Protein AF-A0A7J2VVJ2-F1 (afdb_monomer_lite)

Structure (mmCIF, N/CA/C/O backbone):
data_AF-A0A7J2VVJ2-F1
#
_entry.id   AF-A0A7J2VVJ2-F1
#
loop_
_atom_site.group_PDB
_atom_site.id
_atom_site.type_symbol
_atom_site.label_atom_id
_atom_site.label_alt_id
_atom_site.label_comp_id
_atom_site.label_asym_id
_atom_site.label_entity_id
_atom_site.label_seq_id
_atom_site.pdbx_PDB_ins_code
_atom_site.Cartn_x
_atom_site.Cartn_y
_atom_site.Cartn_z
_atom_site.occupancy
_atom_site.B_iso_or_equiv
_atom_site.auth_seq_id
_atom_site.auth_comp_id
_atom_site.auth_asym_id
_atom_site.auth_atom_id
_atom_site.pdbx_PDB_model_num
ATOM 1 N N . MET A 1 1 ? 26.920 -4.345 -41.552 1.00 51.09 1 MET A N 1
ATOM 2 C CA . MET A 1 1 ? 26.019 -5.487 -41.802 1.00 51.09 1 MET A CA 1
ATOM 3 C C . MET A 1 1 ? 24.651 -4.882 -42.045 1.00 51.09 1 MET A C 1
ATOM 5 O O . MET A 1 1 ? 24.194 -4.128 -41.198 1.00 51.09 1 MET A O 1
ATOM 9 N N . GLU A 1 2 ? 24.088 -5.064 -43.229 1.00 43.31 2 GLU A N 1
ATOM 10 C CA . GLU A 1 2 ? 22.780 -4.510 -43.594 1.00 43.31 2 GLU A CA 1
ATOM 11 C C . GLU A 1 2 ? 21.719 -5.583 -43.369 1.00 43.31 2 GLU A C 1
ATOM 13 O O . GLU A 1 2 ? 21.957 -6.761 -43.641 1.00 43.31 2 GLU A O 1
ATOM 18 N N . VAL A 1 3 ? 20.570 -5.191 -42.829 1.00 52.59 3 VAL A N 1
ATOM 19 C CA . VAL A 1 3 ? 19.430 -6.083 -42.600 1.00 52.59 3 VAL A CA 1
ATOM 20 C C . VAL A 1 3 ? 18.232 -5.402 -43.252 1.00 52.59 3 VAL A C 1
ATOM 22 O O . VAL A 1 3 ? 17.889 -4.284 -42.887 1.00 52.59 3 VAL A O 1
ATOM 25 N N . PHE A 1 4 ? 17.647 -6.041 -44.270 1.00 60.97 4 PHE A N 1
ATOM 26 C CA . PHE A 1 4 ? 16.586 -5.472 -45.123 1.00 60.97 4 PHE A CA 1
ATOM 27 C C . PHE A 1 4 ? 16.954 -4.162 -45.851 1.00 60.97 4 PHE A C 1
ATOM 29 O O . PHE A 1 4 ? 16.119 -3.275 -45.987 1.00 60.97 4 PHE A O 1
ATOM 36 N N . GLY A 1 5 ? 18.198 -4.019 -46.324 1.00 62.59 5 GLY A N 1
ATOM 37 C CA . GLY A 1 5 ? 18.631 -2.836 -47.090 1.00 62.59 5 GLY A CA 1
ATOM 38 C C . GLY A 1 5 ? 18.750 -1.549 -46.267 1.00 62.59 5 GLY A C 1
ATOM 39 O O . GLY A 1 5 ? 19.059 -0.498 -46.817 1.00 62.59 5 GLY A O 1
ATOM 40 N N . LEU A 1 6 ? 18.535 -1.640 -44.953 1.00 58.16 6 LEU A N 1
ATOM 41 C CA . LEU A 1 6 ? 18.828 -0.589 -43.994 1.00 58.16 6 LEU A CA 1
ATOM 42 C C . LEU A 1 6 ? 20.084 -0.974 -43.208 1.00 58.16 6 LEU A C 1
ATOM 44 O O . LEU A 1 6 ? 20.279 -2.150 -42.854 1.00 58.16 6 LEU A O 1
ATOM 48 N N . PRO A 1 7 ? 20.957 -0.007 -42.911 1.00 70.75 7 PRO A N 1
ATOM 49 C CA . PRO A 1 7 ? 22.105 -0.275 -42.075 1.00 70.75 7 PRO A CA 1
ATOM 50 C C . PRO A 1 7 ? 21.605 -0.592 -40.647 1.00 70.75 7 PRO A C 1
ATOM 52 O O . PRO A 1 7 ? 20.676 0.025 -40.122 1.00 70.75 7 PRO A O 1
ATOM 55 N N . LEU A 1 8 ? 22.171 -1.638 -40.025 1.00 61.34 8 LEU A N 1
ATOM 56 C CA . LEU A 1 8 ? 21.696 -2.212 -38.746 1.00 61.34 8 LEU A CA 1
ATOM 57 C C . LEU A 1 8 ? 21.555 -1.168 -37.627 1.00 61.34 8 LEU A C 1
ATOM 59 O O . LEU A 1 8 ? 20.720 -1.301 -36.737 1.00 61.34 8 LEU A O 1
ATOM 63 N N . ASN A 1 9 ? 22.379 -0.124 -37.687 1.00 60.31 9 ASN A N 1
ATOM 64 C CA . ASN A 1 9 ? 22.337 1.021 -36.793 1.00 60.31 9 ASN A CA 1
ATOM 65 C C . ASN A 1 9 ? 21.005 1.781 -36.859 1.00 60.31 9 ASN A C 1
ATOM 67 O O . ASN A 1 9 ? 20.463 2.088 -35.802 1.00 60.31 9 ASN A O 1
ATOM 71 N N . GLU A 1 10 ? 20.470 2.042 -38.052 1.00 62.38 10 GLU A N 1
ATOM 72 C CA . GLU A 1 10 ? 19.195 2.743 -38.263 1.00 62.38 10 GLU A CA 1
ATOM 73 C C . GLU A 1 10 ? 17.998 1.895 -37.824 1.00 62.38 10 GLU A C 1
ATOM 75 O O . GLU A 1 10 ? 17.060 2.393 -37.194 1.00 62.38 10 GLU A O 1
ATOM 80 N N . LEU A 1 11 ? 18.049 0.588 -38.081 1.00 64.69 11 LEU A N 1
ATOM 81 C CA . LEU A 1 11 ? 16.995 -0.348 -37.685 1.00 64.69 11 LEU A CA 1
ATOM 82 C C . LEU A 1 11 ? 16.921 -0.479 -36.152 1.00 64.69 11 LEU A C 1
ATOM 84 O O . LEU A 1 11 ? 15.847 -0.423 -35.557 1.00 64.69 11 LEU A O 1
ATOM 88 N N . VAL A 1 12 ? 18.072 -0.543 -35.479 1.00 63.25 12 VAL A N 1
ATOM 89 C CA . VAL A 1 12 ? 18.116 -0.523 -34.011 1.00 63.25 12 VAL A CA 1
ATOM 90 C C . VAL A 1 12 ? 17.644 0.825 -33.465 1.00 63.25 12 VAL A C 1
ATOM 92 O O . VAL A 1 12 ? 16.875 0.843 -32.508 1.00 63.25 12 VAL A O 1
ATOM 95 N N . PHE A 1 13 ? 18.041 1.949 -34.067 1.00 63.69 13 PHE A N 1
ATOM 96 C CA . PHE A 1 13 ? 17.639 3.281 -33.598 1.00 63.69 13 PHE A CA 1
ATOM 97 C C . PHE A 1 13 ? 16.128 3.515 -33.725 1.00 63.69 13 PHE A C 1
ATOM 99 O O . PHE A 1 13 ? 15.500 4.029 -32.799 1.00 63.69 13 PHE A O 1
ATOM 106 N N . SER A 1 14 ? 15.538 3.090 -34.846 1.00 64.06 14 SER A N 1
ATOM 107 C CA . SER A 1 14 ? 14.103 3.228 -35.125 1.00 64.06 14 SER A CA 1
ATOM 108 C C . SER A 1 14 ? 13.221 2.401 -34.191 1.00 64.06 14 SER A C 1
ATOM 110 O O . SER A 1 14 ? 12.110 2.825 -33.893 1.00 64.06 14 SER A O 1
ATOM 112 N N . ILE A 1 15 ? 13.713 1.274 -33.669 1.00 66.31 15 ILE A N 1
ATOM 113 C CA . ILE A 1 15 ? 13.012 0.471 -32.653 1.00 66.31 15 ILE A CA 1
ATOM 114 C C . ILE A 1 15 ? 13.304 0.992 -31.238 1.00 66.31 15 ILE A C 1
ATOM 116 O O . ILE A 1 15 ? 12.415 1.030 -30.386 1.00 66.31 15 ILE A O 1
ATOM 120 N N . PHE A 1 16 ? 14.540 1.423 -30.978 1.00 65.75 16 PHE A N 1
ATOM 121 C CA . PHE A 1 16 ? 14.990 1.845 -29.655 1.00 65.75 16 PHE A CA 1
ATOM 122 C C . PHE A 1 16 ? 14.349 3.159 -29.197 1.00 65.75 16 PHE A C 1
ATOM 124 O O . PHE A 1 16 ? 13.918 3.250 -28.048 1.00 65.75 16 PHE A O 1
ATOM 131 N N . LEU A 1 17 ? 14.244 4.165 -30.074 1.00 66.31 17 LEU A N 1
ATOM 132 C CA . LEU A 1 17 ? 13.678 5.470 -29.706 1.00 66.31 17 LEU A CA 1
ATOM 133 C C . LEU A 1 17 ? 12.216 5.371 -29.227 1.00 66.31 17 LEU A C 1
ATOM 135 O O . LEU A 1 17 ? 11.910 5.903 -28.157 1.00 66.31 17 LEU A O 1
ATOM 139 N N . PRO A 1 18 ? 11.313 4.682 -29.957 1.00 69.81 18 PRO A N 1
ATOM 140 C CA . PRO A 1 18 ? 9.933 4.490 -29.519 1.00 69.81 18 PRO A CA 1
ATOM 141 C C . PRO A 1 18 ? 9.829 3.699 -28.216 1.00 69.81 18 PRO A C 1
ATOM 143 O O . PRO A 1 18 ? 9.039 4.061 -27.348 1.00 69.81 18 PRO A O 1
ATOM 146 N N . LEU A 1 19 ? 10.649 2.655 -28.043 1.00 66.00 19 LEU A N 1
ATOM 147 C CA . LEU A 1 19 ? 10.705 1.877 -26.801 1.00 66.00 19 LEU A CA 1
ATOM 148 C C . LEU A 1 19 ? 11.140 2.739 -25.616 1.00 66.00 19 LEU A C 1
ATOM 150 O O . LEU A 1 19 ? 10.545 2.668 -24.544 1.00 66.00 19 LEU A O 1
ATOM 154 N N . LEU A 1 20 ? 12.142 3.593 -25.806 1.00 67.12 20 LEU A N 1
ATOM 155 C CA . LEU A 1 20 ? 12.622 4.471 -24.749 1.00 67.12 20 LEU A CA 1
ATOM 156 C C . LEU A 1 20 ? 11.596 5.555 -24.392 1.00 67.12 20 LEU A C 1
ATOM 158 O O . LEU A 1 20 ? 11.378 5.819 -23.210 1.00 67.12 20 LEU A O 1
ATOM 162 N N . LEU A 1 21 ? 10.907 6.122 -25.387 1.00 67.31 21 LEU A N 1
ATOM 163 C CA . LEU A 1 21 ? 9.759 7.008 -25.165 1.00 67.31 21 LEU A CA 1
ATOM 164 C C . LEU A 1 21 ? 8.638 6.298 -24.400 1.00 67.31 21 LEU A C 1
ATOM 166 O O . LEU A 1 21 ? 8.110 6.850 -23.438 1.00 67.31 21 LEU A O 1
ATOM 170 N N . PHE A 1 22 ? 8.309 5.062 -24.775 1.00 71.19 22 PHE A N 1
ATOM 171 C CA . PHE A 1 22 ? 7.321 4.246 -24.075 1.00 71.19 22 PHE A CA 1
ATOM 172 C C . PHE A 1 22 ? 7.710 4.006 -22.608 1.00 71.19 22 PHE A C 1
ATOM 174 O O . PHE A 1 22 ? 6.883 4.190 -21.713 1.00 71.19 22 PHE A O 1
ATOM 181 N N . TYR A 1 23 ? 8.977 3.686 -22.332 1.00 66.44 23 TYR A N 1
ATOM 182 C CA . TYR A 1 23 ? 9.474 3.529 -20.964 1.00 66.44 23 TYR A CA 1
ATOM 183 C C . TYR A 1 23 ? 9.457 4.837 -20.166 1.00 66.44 23 TYR A C 1
ATOM 185 O O . TYR A 1 23 ? 9.091 4.821 -18.991 1.00 66.44 23 TYR A O 1
ATOM 193 N N . LEU A 1 24 ? 9.776 5.976 -20.789 1.00 69.12 24 LEU A N 1
ATOM 194 C CA . LEU A 1 24 ? 9.632 7.301 -20.176 1.00 69.12 24 LEU A CA 1
ATOM 195 C C . LEU A 1 24 ? 8.175 7.599 -19.810 1.00 69.12 24 LEU A C 1
ATOM 197 O O . LEU A 1 24 ? 7.901 8.074 -18.708 1.00 69.12 24 LEU A O 1
ATOM 201 N N . ILE A 1 25 ? 7.236 7.288 -20.706 1.00 69.62 25 ILE A N 1
ATOM 202 C CA . ILE A 1 25 ? 5.802 7.460 -20.465 1.00 69.62 25 ILE A CA 1
ATOM 203 C C . ILE A 1 25 ? 5.358 6.582 -19.291 1.00 69.62 25 ILE A C 1
ATOM 205 O O . ILE A 1 25 ? 4.784 7.102 -18.333 1.00 69.62 25 ILE A O 1
ATOM 209 N N . LEU A 1 26 ? 5.681 5.282 -19.310 1.00 65.75 26 LEU A N 1
ATOM 210 C CA . LEU A 1 26 ? 5.408 4.375 -18.191 1.00 65.75 26 LEU A CA 1
ATOM 211 C C . LEU A 1 26 ? 5.984 4.921 -16.883 1.00 65.75 26 LEU A C 1
ATOM 213 O O . LEU A 1 26 ? 5.288 4.964 -15.871 1.00 65.75 26 LEU A O 1
ATOM 217 N N . PHE A 1 27 ? 7.220 5.414 -16.904 1.00 65.94 27 PHE A N 1
ATOM 218 C CA . PHE A 1 27 ? 7.856 5.992 -15.727 1.00 65.94 27 PHE A CA 1
ATOM 219 C C . PHE A 1 27 ? 7.094 7.198 -15.168 1.00 65.94 27 PHE A C 1
ATOM 221 O O . PHE A 1 27 ? 6.874 7.284 -13.958 1.00 65.94 27 PHE A O 1
ATOM 228 N N . ILE A 1 28 ? 6.659 8.117 -16.035 1.00 66.25 28 ILE A N 1
ATOM 229 C CA . ILE A 1 28 ? 5.864 9.287 -15.643 1.00 66.25 28 ILE A CA 1
ATOM 230 C C . ILE A 1 28 ? 4.544 8.843 -15.003 1.00 66.25 28 ILE A C 1
ATOM 232 O O . ILE A 1 28 ? 4.172 9.365 -13.949 1.00 66.25 28 ILE A O 1
ATOM 236 N N . PHE A 1 29 ? 3.862 7.853 -15.587 1.00 62.19 29 PHE A N 1
ATOM 237 C CA . PHE A 1 29 ? 2.619 7.312 -15.034 1.00 62.19 29 PHE A CA 1
ATOM 238 C C . PHE A 1 29 ? 2.818 6.680 -13.656 1.00 62.19 29 PHE A C 1
ATOM 240 O O . PHE A 1 29 ? 2.031 6.935 -12.744 1.00 62.19 29 PHE A O 1
ATOM 247 N N . LEU A 1 30 ? 3.887 5.914 -13.456 1.00 63.28 30 LEU A N 1
ATOM 248 C CA . LEU A 1 30 ? 4.177 5.285 -12.164 1.00 63.28 30 LEU A CA 1
ATOM 249 C C . LEU A 1 30 ? 4.584 6.304 -11.098 1.00 63.28 30 LEU A C 1
ATOM 251 O O . LEU A 1 30 ? 4.175 6.179 -9.943 1.00 63.28 30 LEU A O 1
ATOM 255 N N . LYS A 1 31 ? 5.358 7.330 -11.482 1.00 62.56 31 LYS A N 1
ATOM 256 C CA . LYS A 1 31 ? 5.709 8.454 -10.604 1.00 62.56 31 LYS A CA 1
ATOM 257 C C . LYS A 1 31 ? 4.448 9.192 -10.163 1.00 62.56 31 LYS A C 1
ATOM 259 O O . LYS A 1 31 ? 4.278 9.451 -8.976 1.00 62.56 31 LYS A O 1
ATOM 264 N N . LYS A 1 32 ? 3.540 9.483 -11.101 1.00 60.03 32 LYS A N 1
ATOM 265 C CA . LYS A 1 32 ? 2.249 10.122 -10.807 1.00 60.03 32 LYS A CA 1
ATOM 266 C C . LYS A 1 32 ? 1.355 9.238 -9.931 1.00 60.03 32 LYS A C 1
ATOM 268 O O . LYS A 1 32 ? 0.650 9.757 -9.076 1.00 60.03 32 LYS A O 1
ATOM 273 N N . SER A 1 33 ? 1.433 7.919 -10.100 1.00 55.22 33 SER A N 1
ATOM 274 C CA . SER A 1 33 ? 0.689 6.935 -9.302 1.00 55.22 33 SER A CA 1
ATOM 275 C C . SER A 1 33 ? 1.304 6.681 -7.916 1.00 55.22 33 SER A C 1
ATOM 277 O O . SER A 1 33 ? 0.799 5.851 -7.169 1.00 55.22 33 SER A O 1
ATOM 279 N N . ASN A 1 34 ? 2.393 7.379 -7.560 1.00 59.94 34 ASN A N 1
ATOM 280 C CA . ASN A 1 34 ? 3.102 7.275 -6.279 1.00 59.94 34 ASN A CA 1
ATOM 281 C C . ASN A 1 34 ? 3.559 5.842 -5.911 1.00 59.94 34 ASN A C 1
ATOM 283 O O . ASN A 1 34 ? 3.858 5.559 -4.752 1.00 59.94 34 ASN A O 1
ATOM 287 N N . ILE A 1 35 ? 3.653 4.947 -6.903 1.00 56.09 35 ILE A N 1
ATOM 288 C CA . ILE A 1 35 ? 4.006 3.526 -6.729 1.00 56.09 35 ILE A CA 1
ATOM 289 C C . ILE A 1 35 ? 5.428 3.385 -6.173 1.00 56.09 35 ILE A C 1
ATOM 291 O O . ILE A 1 35 ? 5.704 2.535 -5.335 1.00 56.09 35 ILE A O 1
ATOM 295 N N . PHE A 1 36 ? 6.337 4.274 -6.569 1.00 52.34 36 PHE A N 1
ATOM 296 C CA . PHE A 1 36 ? 7.706 4.266 -6.061 1.00 52.34 36 PHE A CA 1
ATOM 297 C C . PHE A 1 36 ? 7.915 5.096 -4.781 1.00 52.34 36 PHE A C 1
ATOM 299 O O . PHE A 1 36 ? 9.018 5.089 -4.240 1.00 52.34 36 PHE A O 1
ATOM 306 N N . GLY A 1 37 ? 6.899 5.805 -4.277 1.00 56.09 37 GLY A N 1
ATOM 307 C CA . GLY A 1 37 ? 7.041 6.740 -3.155 1.00 56.09 37 GLY A CA 1
ATOM 308 C C . GLY A 1 37 ? 8.034 7.888 -3.414 1.00 56.09 37 GLY A C 1
ATOM 309 O O . GLY A 1 37 ? 8.420 8.170 -4.549 1.00 56.09 37 GLY A O 1
ATOM 310 N N . ASN A 1 38 ? 8.484 8.552 -2.341 1.00 54.72 38 ASN A N 1
ATOM 311 C CA . ASN A 1 38 ? 9.424 9.683 -2.392 1.00 54.72 38 ASN A CA 1
ATOM 312 C C . ASN A 1 38 ? 10.893 9.215 -2.459 1.00 54.72 38 ASN A C 1
ATOM 314 O O . ASN A 1 38 ? 11.734 9.596 -1.646 1.00 54.72 38 ASN A O 1
ATOM 318 N N . VAL A 1 39 ? 11.198 8.289 -3.369 1.00 53.16 39 VAL A N 1
ATOM 319 C CA . VAL A 1 39 ? 12.528 7.678 -3.454 1.00 53.16 39 VAL A CA 1
ATOM 320 C C . VAL A 1 39 ? 13.423 8.547 -4.337 1.00 53.16 39 VAL A C 1
ATOM 322 O O . VAL A 1 39 ? 13.293 8.554 -5.559 1.00 53.16 39 VAL A O 1
ATOM 325 N N . GLY A 1 40 ? 14.369 9.263 -3.717 1.00 48.84 40 GLY A N 1
ATOM 326 C CA . GLY A 1 40 ? 15.355 10.117 -4.400 1.00 48.84 40 GLY A CA 1
ATOM 327 C C . GLY A 1 40 ? 16.162 9.412 -5.503 1.00 48.84 40 GLY A C 1
ATOM 328 O O . GLY A 1 40 ? 16.599 10.065 -6.448 1.00 48.84 40 GLY A O 1
ATOM 329 N N . ASN A 1 41 ? 16.265 8.077 -5.466 1.00 52.72 41 ASN A N 1
ATOM 330 C CA . ASN A 1 41 ? 16.882 7.280 -6.534 1.00 52.72 41 ASN A CA 1
ATOM 331 C C . ASN A 1 41 ? 16.133 7.337 -7.878 1.00 52.72 41 ASN A C 1
ATOM 333 O O . ASN A 1 41 ? 16.760 7.098 -8.904 1.00 52.72 41 ASN A O 1
ATOM 337 N N . LEU A 1 42 ? 14.847 7.719 -7.917 1.00 53.97 42 LEU A N 1
ATOM 338 C CA . LEU A 1 42 ? 14.115 7.874 -9.183 1.00 53.97 42 LEU A CA 1
ATOM 339 C C . LEU A 1 42 ? 14.615 9.045 -10.024 1.00 53.97 42 LEU A C 1
ATOM 341 O O . LEU A 1 42 ? 14.609 8.948 -11.249 1.00 53.97 42 LEU A O 1
ATOM 345 N N . TYR A 1 43 ? 15.037 10.141 -9.387 1.00 53.66 43 TYR A N 1
ATOM 346 C CA . TYR A 1 43 ? 15.641 11.252 -10.117 1.00 53.66 43 TYR A CA 1
ATOM 347 C C . TYR A 1 43 ? 16.944 10.791 -10.757 1.00 53.66 43 TYR A C 1
ATOM 349 O O . TYR A 1 43 ? 17.090 10.959 -11.955 1.00 53.66 43 TYR A O 1
ATOM 357 N N . TYR A 1 44 ? 17.812 10.089 -10.024 1.00 53.72 44 TYR A N 1
ATOM 358 C CA . TYR A 1 44 ? 19.045 9.528 -10.583 1.00 53.72 44 TYR A CA 1
ATOM 359 C C . TYR A 1 44 ? 18.798 8.538 -11.731 1.00 53.72 44 TYR A C 1
ATOM 361 O O . TYR A 1 44 ? 19.517 8.589 -12.726 1.00 53.72 44 TYR A O 1
ATOM 369 N N . SER A 1 45 ? 17.763 7.692 -11.656 1.00 56.84 45 SER A N 1
ATOM 370 C CA . SER A 1 45 ? 17.385 6.804 -12.767 1.00 56.84 45 SER A CA 1
ATOM 371 C C . SER A 1 45 ? 16.884 7.573 -13.993 1.00 56.84 45 SER A C 1
ATOM 373 O O . SER A 1 45 ? 17.252 7.229 -15.114 1.00 56.84 45 SER A O 1
ATOM 375 N N . LEU A 1 46 ? 16.090 8.632 -13.797 1.00 60.97 46 LEU A N 1
ATOM 376 C CA . LEU A 1 46 ? 15.612 9.487 -14.886 1.00 60.97 46 LEU A CA 1
ATOM 377 C C . LEU A 1 46 ? 16.765 10.279 -15.521 1.00 60.97 46 LEU A C 1
ATOM 379 O O . LEU A 1 46 ? 16.841 10.368 -16.745 1.00 60.97 46 LEU A O 1
ATOM 383 N N . THR A 1 47 ? 17.685 10.801 -14.704 1.00 57.34 47 THR A N 1
ATOM 384 C CA . THR A 1 47 ? 18.891 11.510 -15.152 1.00 57.34 47 THR A CA 1
ATOM 385 C C . THR A 1 47 ? 19.837 10.570 -15.897 1.00 57.34 47 THR A C 1
ATOM 387 O O . THR A 1 47 ? 20.389 10.951 -16.921 1.00 57.34 47 THR A O 1
ATOM 390 N N . ALA A 1 48 ? 19.986 9.318 -15.452 1.00 58.69 48 ALA A N 1
ATOM 391 C CA . ALA A 1 48 ? 20.770 8.303 -16.160 1.00 58.69 48 ALA A CA 1
ATOM 392 C C . ALA A 1 48 ? 20.138 7.923 -17.513 1.00 58.69 48 ALA A C 1
ATOM 394 O O . ALA A 1 48 ? 20.842 7.775 -18.513 1.00 58.69 48 ALA A O 1
ATOM 395 N N . LEU A 1 49 ? 18.807 7.832 -17.578 1.00 63.34 49 LEU A N 1
ATOM 396 C CA . LEU A 1 49 ? 18.066 7.616 -18.826 1.00 63.34 49 LEU A CA 1
ATOM 397 C C . LEU A 1 49 ? 18.198 8.788 -19.804 1.00 63.34 49 LEU A C 1
ATOM 399 O O . LEU A 1 49 ? 18.358 8.579 -20.999 1.00 63.34 49 LEU A O 1
ATOM 403 N N . THR A 1 50 ? 18.167 10.026 -19.313 1.00 62.84 50 THR A N 1
ATOM 404 C CA . THR 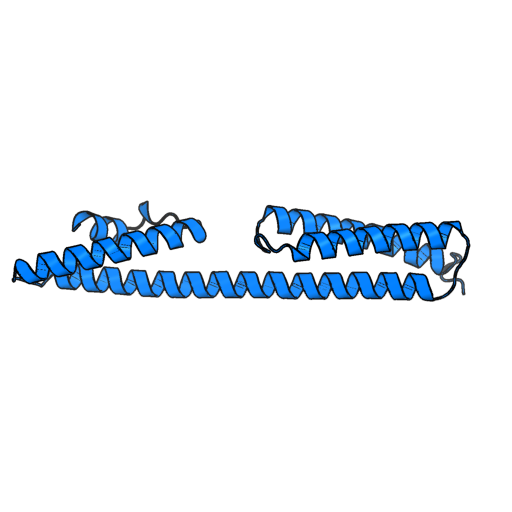A 1 50 ? 18.352 11.211 -20.168 1.00 62.84 50 THR A CA 1
ATOM 405 C C . THR A 1 50 ? 19.804 11.381 -20.602 1.00 62.84 50 THR A C 1
ATOM 407 O O . THR A 1 50 ? 20.047 11.651 -21.774 1.00 62.84 50 THR A O 1
ATOM 410 N N . LEU A 1 51 ? 20.774 11.156 -19.711 1.00 59.31 51 LEU A N 1
ATOM 411 C CA . LEU A 1 51 ? 22.200 11.172 -20.053 1.00 59.31 51 LEU A CA 1
ATOM 412 C C . LEU A 1 51 ? 22.543 10.101 -21.089 1.00 59.31 51 LEU A C 1
ATOM 414 O O . LEU A 1 51 ? 23.192 10.418 -22.079 1.00 59.31 51 LEU A O 1
ATOM 418 N N . SER A 1 52 ? 22.065 8.866 -20.917 1.00 57.09 52 SER A N 1
ATOM 419 C CA . SER A 1 52 ? 22.268 7.801 -21.909 1.00 57.09 52 SER A CA 1
ATOM 420 C C . SER A 1 52 ? 21.633 8.144 -23.257 1.00 57.09 52 SER A C 1
ATOM 422 O O . SER A 1 52 ? 22.270 7.932 -24.286 1.00 57.09 52 SER A O 1
ATOM 424 N N . LEU A 1 53 ? 20.442 8.754 -23.276 1.00 62.28 53 LEU A N 1
ATOM 425 C CA . LEU A 1 53 ? 19.805 9.212 -24.512 1.00 62.28 53 LEU A CA 1
ATOM 426 C C . LEU A 1 53 ? 20.632 10.289 -25.227 1.00 62.28 53 LEU A C 1
ATOM 428 O O . LEU A 1 53 ? 20.851 10.203 -26.434 1.00 62.28 53 LEU A O 1
ATOM 432 N N . ILE A 1 54 ? 21.124 11.280 -24.476 1.00 62.66 54 ILE A N 1
ATOM 433 C CA . ILE A 1 54 ? 21.969 12.366 -24.993 1.00 62.66 54 ILE A CA 1
ATOM 434 C C . ILE A 1 54 ? 23.299 11.807 -25.511 1.00 62.66 54 ILE A C 1
ATOM 436 O O . ILE A 1 54 ? 23.745 12.184 -26.594 1.00 62.66 54 ILE A O 1
ATOM 440 N N . SER A 1 55 ? 23.921 10.879 -24.780 1.00 56.97 55 SER A N 1
ATOM 441 C CA . SER A 1 55 ? 25.156 10.218 -25.207 1.00 56.97 55 SER A CA 1
ATOM 442 C C . SER A 1 55 ? 24.954 9.400 -26.481 1.00 56.97 55 SER A C 1
ATOM 444 O O . SER A 1 55 ? 25.782 9.481 -27.381 1.00 56.97 55 SER A O 1
ATOM 446 N N . VAL A 1 56 ? 23.848 8.660 -26.600 1.00 59.03 56 VAL A N 1
ATOM 447 C CA . VAL A 1 56 ? 23.519 7.868 -27.796 1.00 59.03 56 VAL A CA 1
ATOM 448 C C . VAL A 1 56 ? 23.254 8.767 -29.010 1.00 59.03 56 VAL A C 1
ATOM 450 O O . VAL A 1 56 ? 23.776 8.487 -30.088 1.00 59.03 56 VAL A O 1
ATOM 453 N N . LEU A 1 57 ? 22.525 9.876 -28.841 1.00 59.38 57 LEU A N 1
ATOM 454 C CA . LEU A 1 57 ? 22.283 10.860 -29.907 1.00 59.38 57 LEU A CA 1
ATOM 455 C C . LEU A 1 57 ? 23.574 11.568 -30.353 1.00 59.38 57 LEU A C 1
ATOM 457 O O . LEU A 1 57 ? 23.792 11.754 -31.549 1.00 59.38 57 LEU A O 1
ATOM 461 N N . SER A 1 58 ? 24.450 11.915 -29.407 1.00 55.41 58 SER A N 1
ATOM 462 C CA . SER A 1 58 ? 25.754 12.540 -29.678 1.00 55.41 58 SER A CA 1
ATOM 463 C C . SER A 1 58 ? 26.729 11.583 -30.381 1.00 55.41 58 SER A C 1
ATOM 465 O O . SER A 1 58 ? 27.410 11.954 -31.333 1.00 55.41 58 SER A O 1
ATOM 467 N N . LEU A 1 59 ? 26.762 10.310 -29.977 1.00 55.91 59 LEU A N 1
ATOM 468 C CA . LEU A 1 59 ? 27.604 9.287 -30.612 1.00 55.91 59 LEU A CA 1
ATOM 469 C C . LEU A 1 59 ? 27.118 8.929 -32.027 1.00 55.91 59 LEU A C 1
ATOM 471 O O . LEU A 1 59 ? 27.942 8.615 -32.888 1.00 55.91 59 LEU A O 1
ATOM 475 N N . TYR A 1 60 ? 25.806 9.024 -32.279 1.00 55.38 60 TYR A N 1
ATOM 476 C CA . TYR A 1 60 ? 25.216 8.864 -33.609 1.00 55.38 60 TYR A CA 1
ATOM 477 C C . TYR A 1 60 ? 25.568 10.034 -34.542 1.00 55.38 60 TYR A C 1
ATOM 479 O O . TYR A 1 60 ? 25.977 9.800 -35.677 1.00 55.38 60 TYR A O 1
ATOM 487 N N . SER A 1 61 ? 25.493 11.287 -34.065 1.00 54.22 61 SER A N 1
ATOM 488 C CA . SER A 1 61 ? 25.833 12.468 -34.880 1.00 54.22 61 SER A CA 1
ATOM 489 C C . SER A 1 61 ? 27.326 12.571 -35.220 1.00 54.22 61 SER A C 1
ATOM 491 O O . SER A 1 61 ? 27.681 13.158 -36.240 1.00 54.22 61 SER A O 1
ATOM 493 N N . LEU A 1 62 ? 28.197 11.959 -34.410 1.00 57.19 62 LEU A N 1
ATOM 494 C CA . LEU A 1 62 ? 29.647 11.903 -34.631 1.00 57.19 62 LEU A CA 1
ATOM 495 C C . LEU A 1 62 ? 30.105 10.728 -35.520 1.00 57.19 62 LEU A C 1
ATOM 497 O O . LEU A 1 62 ? 31.307 10.533 -35.693 1.00 57.19 62 LEU A O 1
ATOM 501 N N . GLY A 1 63 ? 29.186 9.919 -36.069 1.00 54.56 63 GLY A N 1
ATOM 502 C CA . GLY A 1 63 ? 29.522 8.808 -36.976 1.00 54.56 63 GLY A CA 1
ATOM 503 C C . GLY A 1 63 ? 30.304 7.657 -36.323 1.00 54.56 63 GLY A C 1
ATOM 504 O O . GLY A 1 63 ? 30.827 6.780 -37.009 1.00 54.56 63 GLY A O 1
ATOM 505 N N . LEU A 1 64 ? 30.390 7.630 -34.990 1.00 50.81 64 LEU A N 1
ATOM 506 C CA . LEU A 1 64 ? 31.102 6.613 -34.216 1.00 50.81 64 LEU A CA 1
ATOM 507 C C . LEU A 1 64 ? 30.202 5.387 -33.998 1.00 50.81 64 LEU A C 1
ATOM 509 O O . LEU A 1 64 ? 29.790 5.069 -32.885 1.00 50.81 64 LEU A O 1
ATOM 513 N N . THR A 1 65 ? 29.934 4.645 -35.074 1.00 52.44 65 THR A N 1
ATOM 514 C CA . THR A 1 65 ? 29.261 3.332 -35.071 1.00 52.44 65 THR A CA 1
ATOM 515 C C . THR A 1 65 ? 30.153 2.222 -34.494 1.00 52.44 65 THR A C 1
ATOM 517 O O . THR A 1 65 ? 30.361 1.181 -35.117 1.00 52.44 65 THR A O 1
ATOM 520 N N . LYS A 1 66 ? 30.746 2.421 -33.312 1.00 57.53 66 LYS A N 1
ATOM 521 C CA . LYS A 1 66 ? 31.358 1.319 -32.549 1.00 57.53 66 LYS A CA 1
ATOM 522 C C . LYS A 1 66 ? 30.318 0.735 -31.600 1.00 57.53 66 LYS A C 1
ATOM 524 O O . LYS A 1 66 ? 29.354 1.393 -31.274 1.00 57.53 66 LYS A O 1
ATOM 529 N N . ILE A 1 67 ? 30.497 -0.506 -31.162 1.00 57.9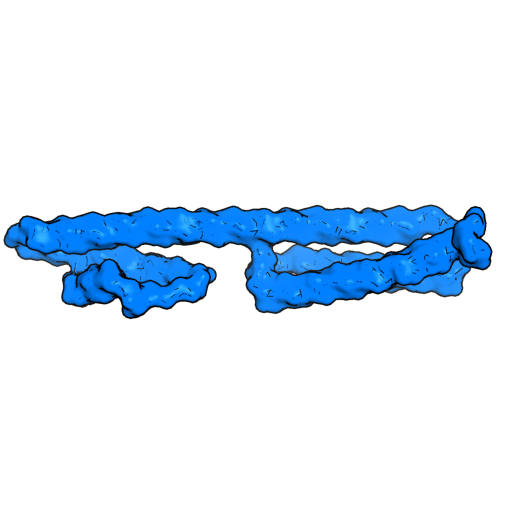7 67 ILE A N 1
ATOM 530 C CA . ILE A 1 67 ? 29.560 -1.282 -30.320 1.00 57.97 67 ILE A CA 1
ATOM 531 C C . ILE A 1 67 ? 29.216 -0.619 -28.964 1.00 57.97 67 ILE A C 1
ATOM 533 O O . ILE A 1 67 ? 28.190 -0.922 -28.360 1.00 57.97 67 ILE A O 1
ATOM 537 N N . LEU A 1 68 ? 30.041 0.318 -28.495 1.00 56.78 68 LEU A N 1
ATOM 538 C CA . LEU A 1 68 ? 29.962 0.929 -27.163 1.00 56.78 68 LEU A CA 1
ATOM 539 C C . LEU A 1 68 ? 28.644 1.677 -26.829 1.00 56.78 68 LEU A C 1
ATOM 541 O O . LEU A 1 68 ? 28.110 1.443 -25.745 1.00 56.78 68 LEU A O 1
ATOM 545 N N . PRO A 1 69 ? 28.072 2.529 -27.707 1.00 59.88 69 PRO A N 1
ATOM 546 C CA . PRO A 1 69 ? 26.801 3.213 -27.474 1.00 59.88 69 PRO A CA 1
ATOM 547 C C . PRO A 1 69 ? 25.625 2.229 -27.430 1.00 59.88 69 PRO A C 1
ATOM 549 O O . PRO A 1 69 ? 24.722 2.405 -26.620 1.00 59.88 69 PRO A O 1
ATOM 552 N N . TYR A 1 70 ? 25.654 1.162 -28.239 1.00 60.38 70 TYR A N 1
ATOM 553 C CA . TYR A 1 70 ? 24.644 0.098 -28.201 1.00 60.38 70 TYR A CA 1
ATOM 554 C C . TYR A 1 70 ? 24.686 -0.667 -26.882 1.00 60.38 70 TYR A C 1
ATOM 556 O O . TYR A 1 70 ? 23.646 -0.936 -26.282 1.00 60.38 70 TYR A O 1
ATOM 564 N N . LEU A 1 71 ? 25.894 -0.965 -26.399 1.00 61.66 71 LEU A N 1
ATOM 565 C CA . LEU A 1 71 ? 26.083 -1.619 -25.112 1.00 61.66 71 LEU A CA 1
ATOM 566 C C . LEU A 1 71 ? 25.567 -0.730 -23.973 1.00 61.66 71 LEU A C 1
ATOM 568 O O . LEU A 1 71 ? 24.775 -1.195 -23.161 1.00 61.66 71 LEU A O 1
ATOM 572 N N . ALA A 1 72 ? 25.910 0.561 -23.968 1.00 60.69 72 ALA A N 1
ATOM 573 C CA . ALA A 1 72 ? 25.421 1.524 -22.978 1.00 60.69 72 ALA A CA 1
ATOM 574 C C . ALA A 1 72 ? 23.888 1.695 -23.014 1.00 60.69 72 ALA A C 1
ATOM 576 O O . ALA A 1 72 ? 23.237 1.708 -21.966 1.00 60.69 72 ALA A O 1
ATOM 577 N N . ALA A 1 73 ? 23.300 1.767 -24.210 1.00 62.34 73 ALA A N 1
ATOM 578 C CA . ALA A 1 73 ? 21.857 1.843 -24.415 1.00 62.34 73 ALA A CA 1
ATOM 579 C C . ALA A 1 73 ? 21.141 0.601 -23.861 1.00 62.34 73 ALA A C 1
ATOM 581 O O . ALA A 1 73 ? 20.188 0.719 -23.089 1.00 62.34 73 ALA A O 1
ATOM 582 N N . SER A 1 74 ? 21.646 -0.591 -24.192 1.00 62.56 74 SER A N 1
ATOM 583 C CA . SER A 1 74 ? 21.099 -1.859 -23.700 1.00 62.56 74 SER A CA 1
ATOM 584 C C . SER A 1 74 ? 21.214 -1.988 -22.178 1.00 62.56 74 SER A C 1
ATOM 586 O O . SER A 1 74 ? 20.231 -2.335 -21.525 1.00 62.56 74 SER A O 1
ATOM 588 N N . LEU A 1 75 ? 22.360 -1.610 -21.595 1.00 61.91 75 LEU A N 1
ATOM 589 C CA . LEU A 1 75 ? 22.561 -1.619 -20.147 1.00 61.91 75 LEU A CA 1
ATOM 590 C C . LEU A 1 75 ? 21.565 -0.692 -19.451 1.00 61.91 75 LEU A C 1
ATOM 592 O O . LEU A 1 75 ? 20.986 -1.064 -18.438 1.00 61.91 75 LEU A O 1
ATOM 596 N N . THR A 1 76 ? 21.325 0.490 -20.022 1.00 64.12 76 THR A N 1
ATOM 597 C CA . THR A 1 76 ? 20.401 1.470 -19.443 1.00 64.12 76 THR A CA 1
ATOM 598 C C . THR A 1 76 ? 18.961 0.964 -19.451 1.00 64.12 76 THR A C 1
ATOM 600 O O . THR A 1 76 ? 18.270 1.081 -18.439 1.00 64.12 76 THR A O 1
ATOM 603 N N . VAL A 1 77 ? 18.516 0.344 -20.549 1.00 65.00 77 VAL A N 1
ATOM 604 C CA . VAL A 1 77 ? 17.182 -0.275 -20.614 1.00 65.00 77 VAL A CA 1
ATOM 605 C C . VAL A 1 77 ? 17.065 -1.416 -19.604 1.00 65.00 77 VAL A C 1
ATOM 607 O O . VAL A 1 77 ? 16.086 -1.471 -18.865 1.00 65.00 77 VAL A O 1
ATOM 610 N N . VAL A 1 78 ? 18.073 -2.286 -19.500 1.00 67.62 78 VAL A N 1
ATOM 611 C CA . VAL A 1 78 ? 18.080 -3.388 -18.523 1.00 67.62 78 VAL A CA 1
ATOM 612 C C . VAL A 1 78 ? 18.050 -2.859 -17.086 1.00 67.62 78 VAL A C 1
ATOM 614 O O . VAL A 1 78 ? 17.248 -3.328 -16.280 1.00 67.62 78 VAL A O 1
ATOM 617 N N . SER A 1 79 ? 18.862 -1.850 -16.759 1.00 65.19 79 SER A N 1
ATOM 618 C CA . SER A 1 79 ? 18.845 -1.202 -15.443 1.00 65.19 79 SER A CA 1
ATOM 619 C C . SER A 1 79 ? 17.490 -0.567 -15.140 1.00 65.19 79 SER A C 1
ATOM 621 O O . SER A 1 79 ? 16.994 -0.694 -14.021 1.00 65.19 79 SER A O 1
ATOM 623 N N . PHE A 1 80 ? 16.857 0.069 -16.126 1.00 67.12 80 PHE A N 1
ATOM 624 C CA . PHE A 1 80 ? 15.520 0.624 -15.965 1.00 67.12 80 PHE A CA 1
ATOM 625 C C . PHE A 1 80 ? 14.480 -0.462 -15.681 1.00 67.12 80 PHE A C 1
ATOM 627 O O . PHE A 1 80 ? 13.711 -0.333 -14.731 1.00 67.12 80 PHE A O 1
ATOM 634 N N . VAL A 1 81 ? 14.482 -1.553 -16.454 1.00 70.06 81 VAL A N 1
ATOM 635 C CA . VAL A 1 81 ? 13.572 -2.689 -16.250 1.00 70.06 81 VAL A CA 1
ATOM 636 C C . VAL A 1 81 ? 13.780 -3.312 -14.868 1.00 70.06 81 VAL A C 1
ATOM 638 O O . VAL A 1 81 ? 12.804 -3.591 -14.173 1.00 70.06 81 VAL A O 1
ATOM 641 N N . ALA A 1 82 ? 15.028 -3.466 -14.419 1.00 70.75 82 ALA A N 1
ATOM 642 C CA . ALA A 1 82 ? 15.333 -3.989 -13.090 1.00 70.75 82 ALA A CA 1
ATOM 643 C C . ALA A 1 8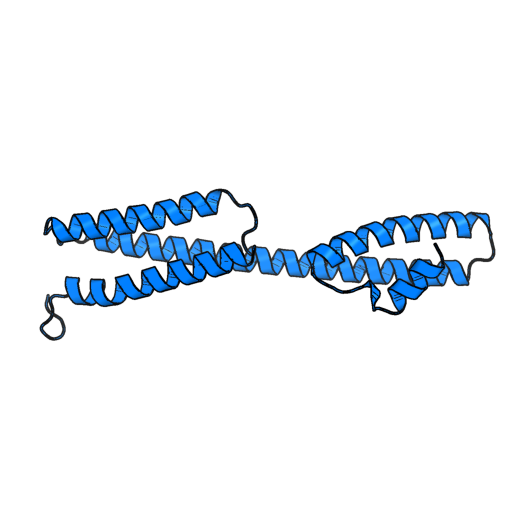2 ? 14.783 -3.088 -11.968 1.00 70.75 82 ALA A C 1
ATOM 645 O O . ALA A 1 82 ? 14.124 -3.576 -11.049 1.00 70.75 82 ALA A O 1
ATOM 646 N N . VAL A 1 83 ? 14.991 -1.768 -12.061 1.00 68.38 83 VAL A N 1
ATOM 647 C CA . VAL A 1 83 ? 14.448 -0.794 -11.096 1.00 68.38 83 VAL A CA 1
ATOM 648 C C . VAL A 1 83 ? 12.918 -0.770 -11.133 1.00 68.38 83 VAL A C 1
ATOM 650 O O . VAL A 1 83 ? 12.281 -0.703 -10.079 1.00 68.38 83 VAL A O 1
ATOM 653 N N . TYR A 1 84 ? 12.326 -0.868 -12.326 1.00 66.94 84 TYR A N 1
ATOM 654 C CA . TYR A 1 84 ? 10.881 -0.938 -12.518 1.00 66.94 84 TYR A CA 1
ATOM 655 C C . TYR A 1 84 ? 10.285 -2.155 -11.807 1.00 66.94 84 TYR A C 1
ATOM 657 O O . TYR A 1 84 ? 9.425 -1.990 -10.942 1.00 66.94 84 TYR A O 1
ATOM 665 N N . ILE A 1 85 ? 10.776 -3.363 -12.110 1.00 73.50 85 ILE A N 1
ATOM 666 C CA . ILE A 1 85 ? 10.278 -4.607 -11.507 1.00 73.50 85 ILE A CA 1
ATOM 667 C C . ILE A 1 85 ? 10.454 -4.559 -9.989 1.00 73.50 85 ILE A C 1
ATOM 669 O O . ILE A 1 85 ? 9.519 -4.869 -9.253 1.00 73.50 85 ILE A O 1
ATOM 673 N N . PHE A 1 86 ? 11.619 -4.111 -9.511 1.00 72.44 86 PHE A N 1
ATOM 674 C CA . PHE A 1 86 ? 11.890 -4.013 -8.081 1.00 72.44 86 PHE A CA 1
ATOM 675 C C . PHE A 1 86 ? 10.924 -3.066 -7.363 1.00 72.44 86 PHE A C 1
ATOM 677 O O . PHE A 1 86 ? 10.403 -3.405 -6.301 1.00 72.44 86 PHE A O 1
ATOM 684 N N . GLY A 1 87 ? 10.658 -1.881 -7.917 1.00 67.69 87 GLY A N 1
ATOM 685 C CA . GLY A 1 87 ? 9.761 -0.934 -7.260 1.00 67.69 87 GLY A CA 1
ATOM 686 C C . GLY A 1 87 ? 8.287 -1.323 -7.349 1.00 67.69 87 GLY A C 1
ATOM 687 O O . GLY A 1 87 ? 7.581 -1.143 -6.361 1.00 67.69 87 GLY A O 1
ATOM 688 N N . VAL A 1 88 ? 7.842 -1.933 -8.454 1.00 69.81 88 VAL A N 1
ATOM 689 C CA . VAL A 1 88 ? 6.496 -2.528 -8.540 1.00 69.81 88 VAL A CA 1
ATOM 690 C C . VAL A 1 88 ? 6.344 -3.631 -7.495 1.00 69.81 88 VAL A C 1
ATOM 692 O O . VAL A 1 88 ? 5.402 -3.595 -6.709 1.00 69.81 88 VAL A O 1
ATOM 695 N N . PHE A 1 89 ? 7.304 -4.555 -7.407 1.00 74.12 89 PHE A N 1
ATOM 696 C CA . PHE A 1 89 ? 7.266 -5.640 -6.427 1.00 74.12 89 PHE A CA 1
ATOM 697 C C . PHE A 1 89 ? 7.256 -5.111 -4.988 1.00 74.12 89 PHE A C 1
ATOM 699 O O . PHE A 1 89 ? 6.426 -5.516 -4.178 1.00 74.12 89 PHE A O 1
ATOM 706 N N . ARG A 1 90 ? 8.126 -4.145 -4.668 1.00 73.12 90 ARG A N 1
ATOM 707 C CA . ARG A 1 90 ? 8.178 -3.521 -3.339 1.00 73.12 90 ARG A CA 1
ATOM 708 C C . ARG A 1 90 ? 6.873 -2.810 -2.983 1.00 73.12 90 ARG A C 1
ATOM 710 O O . ARG A 1 90 ? 6.449 -2.872 -1.831 1.00 73.12 90 ARG A O 1
ATOM 717 N N . TYR A 1 91 ? 6.247 -2.132 -3.943 1.00 68.00 91 TYR A N 1
ATOM 718 C CA . TYR A 1 91 ? 4.946 -1.504 -3.743 1.00 68.00 91 TYR A CA 1
ATOM 719 C C . TYR A 1 91 ? 3.863 -2.548 -3.475 1.00 68.00 91 TYR A C 1
ATOM 721 O O . TYR A 1 91 ? 3.166 -2.439 -2.471 1.00 68.00 91 TYR A O 1
ATOM 729 N N . SER A 1 92 ? 3.777 -3.591 -4.306 1.00 68.88 92 SER A N 1
ATOM 730 C CA . SER A 1 92 ? 2.819 -4.685 -4.129 1.00 68.88 92 SER A CA 1
ATOM 731 C C . SER A 1 92 ? 2.964 -5.364 -2.768 1.00 68.88 92 SER A C 1
ATOM 733 O O . SER A 1 92 ? 1.965 -5.558 -2.084 1.00 68.88 92 SER A O 1
ATOM 735 N N . VAL A 1 93 ? 4.194 -5.652 -2.329 1.00 72.94 93 VAL A N 1
ATOM 736 C CA . VAL A 1 93 ? 4.449 -6.222 -0.996 1.00 72.94 93 VAL A CA 1
ATOM 737 C C . VAL A 1 93 ? 4.018 -5.252 0.106 1.00 72.94 93 VAL A C 1
ATOM 739 O O . VAL A 1 93 ? 3.312 -5.654 1.022 1.00 72.94 93 VAL A O 1
ATOM 742 N N . ASN A 1 94 ? 4.368 -3.965 0.009 1.00 73.12 94 ASN A N 1
ATOM 743 C CA . ASN A 1 94 ? 3.955 -2.965 0.999 1.00 73.12 94 ASN A CA 1
ATOM 744 C C . ASN A 1 94 ? 2.430 -2.813 1.092 1.00 73.12 94 ASN A C 1
ATOM 746 O O . ASN A 1 94 ? 1.913 -2.622 2.192 1.00 73.12 94 ASN A O 1
ATOM 750 N N . VAL A 1 95 ? 1.716 -2.859 -0.036 1.00 70.88 95 VAL A N 1
ATOM 751 C CA . VAL A 1 95 ? 0.247 -2.822 -0.058 1.00 70.88 95 VAL A CA 1
ATOM 752 C C . VAL A 1 95 ? -0.314 -4.087 0.585 1.00 70.88 95 VAL A C 1
ATOM 754 O O . VAL A 1 95 ? -1.119 -3.965 1.501 1.00 70.88 95 VAL A O 1
ATOM 757 N N . ALA A 1 96 ? 0.182 -5.269 0.211 1.00 69.75 96 ALA A N 1
ATOM 758 C CA . ALA A 1 96 ? -0.254 -6.538 0.791 1.00 69.75 96 ALA A CA 1
ATOM 759 C C . ALA A 1 96 ? -0.044 -6.587 2.316 1.00 69.75 96 ALA A C 1
ATOM 761 O O . ALA A 1 96 ? -0.949 -6.956 3.056 1.00 69.75 96 ALA A O 1
ATOM 762 N N . THR A 1 97 ? 1.110 -6.134 2.818 1.00 79.88 97 THR A N 1
ATOM 763 C CA . THR A 1 97 ? 1.371 -6.065 4.266 1.00 79.88 97 THR A CA 1
ATOM 764 C C . THR A 1 97 ? 0.449 -5.070 4.975 1.00 79.88 97 THR A C 1
ATOM 766 O O . THR A 1 97 ? 0.052 -5.294 6.118 1.00 79.88 97 THR A O 1
ATOM 769 N N . ARG A 1 98 ? 0.102 -3.949 4.327 1.00 79.62 98 ARG A N 1
ATOM 770 C CA . ARG A 1 98 ? -0.850 -2.977 4.886 1.00 79.62 98 ARG A CA 1
ATOM 771 C C . ARG A 1 98 ? -2.270 -3.522 4.910 1.00 79.62 98 ARG A C 1
ATOM 773 O O . ARG A 1 98 ? -2.960 -3.263 5.889 1.00 79.62 98 ARG A O 1
ATOM 780 N N . GLU A 1 99 ? -2.684 -4.265 3.888 1.00 80.62 99 GLU A N 1
ATOM 781 C CA . GLU A 1 99 ? -3.970 -4.967 3.886 1.00 80.62 99 GLU A CA 1
ATOM 782 C C . GLU A 1 99 ? -4.020 -6.030 4.987 1.00 80.62 99 GLU A C 1
ATOM 784 O O . GLU A 1 99 ? -4.950 -6.024 5.784 1.00 80.62 99 GLU A O 1
ATOM 789 N N . GLU A 1 100 ? -2.974 -6.843 5.146 1.00 84.75 100 GLU A N 1
ATOM 790 C CA . GLU A 1 100 ? -2.918 -7.839 6.225 1.00 84.75 100 GLU A CA 1
ATOM 791 C C . GLU A 1 100 ? -2.982 -7.184 7.617 1.00 84.75 100 GLU A C 1
ATOM 793 O O . GLU A 1 100 ? -3.674 -7.656 8.521 1.00 84.75 100 GLU A O 1
ATOM 798 N N . ARG A 1 101 ? -2.280 -6.059 7.808 1.00 85.06 101 ARG A N 1
ATOM 799 C CA . ARG A 1 101 ? -2.341 -5.289 9.059 1.00 85.06 101 ARG A CA 1
ATOM 800 C C . ARG A 1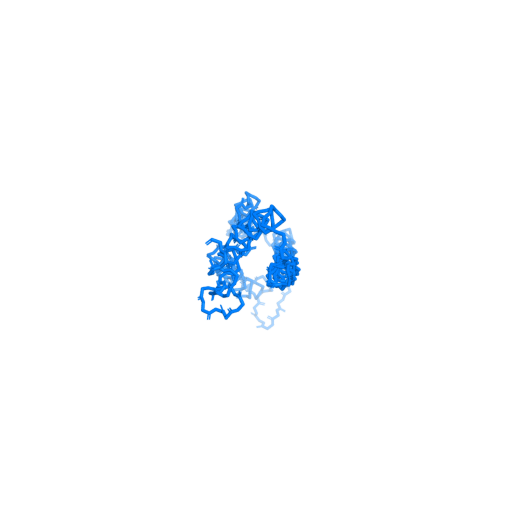 101 ? -3.719 -4.664 9.280 1.00 85.06 101 ARG A C 1
ATOM 802 O O . ARG A 1 101 ? -4.167 -4.594 10.421 1.00 85.06 101 ARG A O 1
ATOM 809 N N . PHE A 1 102 ? -4.369 -4.206 8.212 1.00 87.94 102 PHE A N 1
ATOM 810 C CA . PHE A 1 102 ? -5.727 -3.678 8.259 1.00 87.94 102 PHE A CA 1
ATOM 811 C C . PHE A 1 102 ? -6.717 -4.754 8.716 1.00 87.94 102 PHE A C 1
ATOM 813 O O . PHE A 1 102 ? -7.484 -4.512 9.646 1.00 87.94 102 PHE A O 1
ATOM 820 N N . ASP A 1 103 ? -6.650 -5.947 8.126 1.00 87.31 103 ASP A N 1
ATOM 821 C CA . ASP A 1 103 ? -7.548 -7.054 8.456 1.00 87.31 103 ASP A CA 1
ATOM 822 C C . ASP A 1 103 ? -7.349 -7.528 9.905 1.00 87.31 103 ASP A C 1
ATOM 824 O O . ASP A 1 103 ? -8.324 -7.672 10.642 1.00 87.31 103 ASP A O 1
ATOM 828 N N . LYS A 1 104 ? -6.098 -7.639 10.380 1.00 89.75 104 LYS A N 1
ATOM 829 C CA . LYS A 1 104 ? -5.813 -7.952 11.796 1.00 89.75 104 LYS A CA 1
ATOM 830 C C . LYS A 1 104 ? -6.387 -6.910 12.756 1.00 89.75 104 LYS A C 1
ATOM 832 O O . LYS A 1 104 ? -7.012 -7.262 13.754 1.00 89.75 104 LYS A O 1
ATOM 837 N N . LEU A 1 105 ? -6.202 -5.620 12.465 1.00 87.75 105 LEU A N 1
ATOM 838 C CA . LEU A 1 105 ? -6.751 -4.550 13.305 1.00 87.75 105 LEU A CA 1
ATOM 839 C C . LEU A 1 105 ? -8.281 -4.555 13.305 1.00 87.75 105 LEU A C 1
ATOM 841 O O . LEU A 1 105 ? -8.887 -4.302 14.345 1.00 87.75 105 LEU A O 1
ATOM 845 N N . ARG A 1 106 ? -8.907 -4.862 12.165 1.00 89.81 106 ARG A N 1
ATOM 846 C CA . ARG A 1 106 ? -10.359 -5.019 12.071 1.00 89.81 106 ARG A CA 1
ATOM 847 C C . ARG A 1 106 ? -10.848 -6.144 12.983 1.00 89.81 106 ARG A C 1
ATOM 849 O O . ARG A 1 106 ? -11.760 -5.914 13.775 1.00 89.81 106 ARG A O 1
ATOM 856 N N . GLU A 1 107 ? -10.234 -7.323 12.912 1.00 90.50 107 GLU A N 1
ATOM 857 C CA . GLU A 1 107 ? -10.591 -8.466 13.763 1.00 90.50 107 GLU A CA 1
ATOM 858 C C . GLU A 1 107 ? -10.438 -8.141 15.255 1.00 90.50 107 GLU A C 1
ATOM 860 O O . GLU A 1 107 ? -11.324 -8.439 16.060 1.00 90.50 107 GLU A O 1
ATOM 865 N N . GLU A 1 108 ? -9.352 -7.465 15.635 1.00 88.56 108 GLU A N 1
ATOM 866 C CA . GLU A 1 108 ? -9.130 -7.036 17.016 1.00 88.56 108 GLU A CA 1
ATOM 867 C C . GLU A 1 108 ? -10.183 -6.025 17.492 1.00 88.56 108 GLU A C 1
ATOM 869 O O . GLU A 1 108 ? -10.675 -6.133 18.618 1.00 88.56 108 GLU A O 1
ATOM 874 N N . ILE A 1 109 ? -10.565 -5.058 16.650 1.00 90.44 109 ILE A N 1
ATOM 875 C CA . ILE A 1 109 ? -11.624 -4.089 16.965 1.00 90.44 109 ILE A CA 1
ATOM 876 C C . ILE A 1 109 ? -12.967 -4.800 17.123 1.00 90.44 109 ILE A C 1
ATOM 878 O O . ILE A 1 109 ? -13.681 -4.529 18.089 1.00 90.44 109 ILE A O 1
ATOM 882 N N . GLU A 1 110 ? -13.318 -5.720 16.223 1.00 88.69 110 GLU A N 1
ATOM 883 C CA . GLU A 1 110 ? -14.548 -6.510 16.327 1.00 88.69 110 GLU A CA 1
ATOM 884 C C . GLU A 1 110 ? -14.557 -7.380 17.595 1.00 88.69 110 GLU A C 1
ATOM 886 O O . GLU A 1 110 ? -15.584 -7.476 18.273 1.00 88.69 110 GLU A O 1
ATOM 891 N N . SER A 1 111 ? -13.414 -7.964 17.970 1.00 91.06 111 SER A N 1
ATOM 892 C CA . SER A 1 111 ? -13.260 -8.723 19.215 1.00 91.06 111 SER A CA 1
ATOM 893 C C . SER A 1 111 ? -13.482 -7.844 20.448 1.00 91.06 111 SER A C 1
ATOM 895 O O . SER A 1 111 ? -14.310 -8.175 21.297 1.00 91.06 111 SER A O 1
ATOM 897 N N . LEU A 1 112 ? -12.818 -6.686 20.525 1.00 89.00 112 LEU A N 1
ATOM 898 C CA . LEU A 1 112 ? -12.987 -5.731 21.629 1.00 89.00 112 LEU A CA 1
ATOM 899 C C . LEU A 1 112 ? -14.419 -5.186 21.702 1.00 89.00 112 LEU A C 1
ATOM 901 O O . LEU A 1 112 ? -14.970 -4.991 22.781 1.00 89.00 112 LEU A O 1
ATOM 905 N N . THR A 1 113 ? -15.048 -4.977 20.549 1.00 88.25 113 THR A N 1
ATOM 906 C CA . THR A 1 113 ? -16.437 -4.523 20.413 1.00 88.25 113 THR A CA 1
ATOM 907 C C . THR A 1 113 ? -17.426 -5.548 20.978 1.00 88.25 113 THR A C 1
ATOM 909 O O . THR A 1 113 ? -18.413 -5.153 21.607 1.00 88.25 113 THR A O 1
ATOM 912 N N . LYS A 1 114 ? -17.157 -6.849 20.792 1.00 90.12 114 LYS A N 1
ATOM 913 C CA . LYS A 1 114 ? -17.920 -7.959 21.392 1.00 90.12 114 LYS A CA 1
ATOM 914 C C . LYS A 1 114 ? -17.626 -8.116 22.885 1.00 90.12 114 LYS A C 1
ATOM 916 O O . LYS A 1 114 ? -18.535 -8.406 23.658 1.00 90.12 114 LYS A O 1
ATOM 921 N N . GLU A 1 115 ? -16.374 -7.928 23.301 1.00 87.50 115 GLU A N 1
ATOM 922 C CA . GLU A 1 115 ? -15.979 -7.953 24.714 1.00 87.50 115 GLU A CA 1
ATOM 923 C C . GLU A 1 115 ? -16.687 -6.835 25.492 1.00 87.50 115 GLU A C 1
ATOM 925 O O . GLU A 1 115 ? -17.290 -7.094 26.529 1.00 87.50 115 GLU A O 1
ATOM 930 N N . TYR A 1 116 ? -16.741 -5.627 24.924 1.00 87.12 116 TYR A N 1
ATOM 931 C CA . TYR A 1 116 ? -17.459 -4.482 25.487 1.00 87.12 116 TYR A CA 1
ATOM 932 C C . TYR A 1 116 ? -18.958 -4.749 25.714 1.00 87.12 116 TYR A C 1
ATOM 934 O O . TYR A 1 116 ? -19.516 -4.316 26.722 1.00 87.12 116 TYR A O 1
ATOM 942 N N . GLU A 1 117 ? -19.625 -5.453 24.791 1.00 86.06 117 GLU A N 1
ATOM 943 C CA . GLU A 1 117 ? -21.051 -5.802 24.920 1.00 86.06 117 GLU A CA 1
ATOM 944 C C . GLU A 1 117 ? -21.315 -6.819 26.030 1.00 86.06 117 GLU A C 1
ATOM 946 O O . GLU A 1 117 ? -22.345 -6.750 26.701 1.00 86.06 117 GLU A O 1
ATOM 951 N N . LYS A 1 118 ? -20.397 -7.774 26.212 1.00 89.19 118 LYS A N 1
ATOM 952 C CA . LYS A 1 118 ? -20.533 -8.860 27.190 1.00 89.19 118 LYS A CA 1
ATOM 953 C C . LYS A 1 118 ? -20.075 -8.463 28.588 1.00 89.19 118 LYS A C 1
ATOM 955 O O . LYS A 1 118 ? -20.534 -9.059 29.563 1.00 89.19 118 LYS A O 1
ATOM 960 N N . GLU A 1 119 ? -19.170 -7.494 28.689 1.00 84.75 119 GLU A N 1
ATOM 961 C CA . GLU A 1 119 ? -18.615 -7.052 29.960 1.00 84.75 119 GLU A CA 1
ATOM 962 C C . GLU A 1 119 ? -19.695 -6.366 30.809 1.00 84.75 119 GLU A C 1
ATOM 964 O O . GLU A 1 119 ? -20.527 -5.603 30.311 1.00 84.75 119 GLU A O 1
ATOM 969 N N . LYS A 1 120 ? -19.710 -6.661 32.108 1.00 80.50 120 LYS A N 1
ATOM 970 C CA . LYS A 1 120 ? -20.660 -6.074 33.069 1.00 80.50 120 LYS A CA 1
ATOM 971 C C . LYS A 1 120 ? -19.983 -5.080 34.007 1.00 80.50 120 LYS A C 1
ATOM 973 O O . LYS A 1 120 ? -20.667 -4.243 34.584 1.00 80.50 120 LYS A O 1
ATOM 978 N N . ASP A 1 121 ? -18.660 -5.152 34.128 1.00 86.00 121 ASP A N 1
ATOM 979 C CA . ASP A 1 121 ? -17.859 -4.246 34.946 1.00 86.00 121 ASP A CA 1
ATOM 980 C C . ASP A 1 121 ? -17.612 -2.906 34.225 1.00 86.00 121 ASP A C 1
ATOM 982 O O . ASP A 1 121 ? -17.021 -2.854 33.142 1.00 86.00 121 ASP A O 1
ATOM 986 N N . GLU A 1 122 ? -18.051 -1.802 34.834 1.00 82.19 122 GLU A N 1
ATOM 987 C CA . GLU A 1 122 ? -17.888 -0.454 34.280 1.00 82.19 122 GLU A CA 1
ATOM 988 C C . GLU A 1 122 ? -16.422 -0.033 34.138 1.00 82.19 122 GLU A C 1
ATOM 990 O O . GLU A 1 122 ? -16.075 0.624 33.155 1.00 82.19 122 GLU A O 1
ATOM 995 N N . LYS A 1 123 ? -15.533 -0.435 35.058 1.00 84.69 123 LYS A N 1
ATOM 996 C CA . LYS A 1 123 ? -14.109 -0.068 34.963 1.00 84.69 123 LYS A CA 1
ATOM 997 C C . LYS A 1 123 ? -13.461 -0.730 33.754 1.00 84.69 123 LYS A C 1
ATOM 999 O O . LYS A 1 123 ? -12.787 -0.066 32.969 1.00 84.69 123 LYS A O 1
ATOM 1004 N N . LYS A 1 124 ? -13.746 -2.017 33.547 1.00 83.69 124 LYS A N 1
ATOM 1005 C CA . LYS A 1 124 ? -13.264 -2.755 32.375 1.00 83.69 124 LYS A CA 1
ATOM 1006 C C . LYS A 1 124 ? -13.856 -2.223 31.074 1.00 83.69 124 LYS A C 1
ATOM 1008 O O . LYS A 1 124 ? -13.139 -2.130 30.081 1.00 83.69 124 LYS A O 1
ATOM 1013 N N . LYS A 1 125 ? -15.1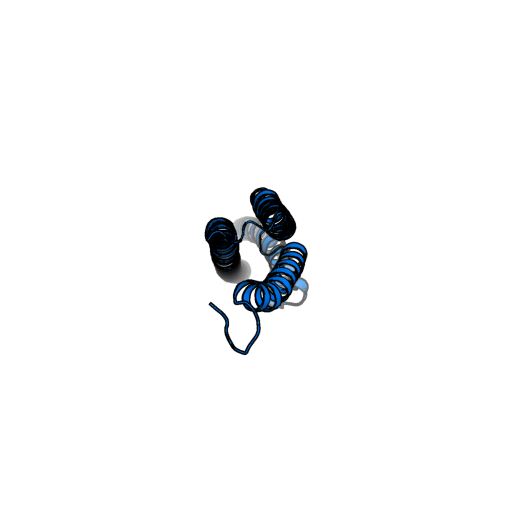25 -1.794 31.067 1.00 85.00 125 LYS A N 1
ATOM 1014 C CA . LYS A 1 125 ? -15.722 -1.126 29.898 1.00 85.00 125 LYS A CA 1
ATOM 1015 C C . LYS A 1 125 ? -14.987 0.150 29.508 1.00 85.00 125 LYS A C 1
ATOM 1017 O O . LYS A 1 125 ? -14.792 0.379 28.316 1.00 85.00 125 LYS A O 1
ATOM 1022 N N . VAL A 1 126 ? -14.577 0.969 30.477 1.00 87.69 126 VAL A N 1
ATOM 1023 C CA . VAL A 1 126 ? -13.804 2.193 30.210 1.00 87.69 126 VAL A CA 1
ATOM 1024 C C . VAL A 1 126 ? -12.444 1.858 29.589 1.00 87.69 126 VAL A C 1
ATOM 1026 O O . VAL A 1 126 ? -12.052 2.488 28.603 1.00 87.69 126 VAL A O 1
ATOM 1029 N N . ASP A 1 127 ? -11.765 0.823 30.088 1.00 88.06 127 ASP A N 1
ATOM 1030 C CA . ASP A 1 127 ? -10.485 0.371 29.532 1.00 88.06 127 ASP A CA 1
ATOM 1031 C C . ASP A 1 127 ? -10.628 -0.178 28.104 1.00 88.06 127 ASP A C 1
ATOM 1033 O O . ASP A 1 127 ? -9.849 0.179 27.214 1.00 88.06 127 ASP A O 1
ATOM 1037 N N . ILE A 1 128 ? -11.651 -1.000 27.849 1.00 86.62 128 ILE A N 1
ATOM 1038 C CA . ILE A 1 128 ? -11.948 -1.531 26.510 1.00 86.62 128 ILE A CA 1
ATOM 1039 C C . ILE A 1 128 ? -12.275 -0.385 25.545 1.00 86.62 128 ILE A C 1
ATOM 1041 O O . ILE A 1 128 ? -11.740 -0.336 24.438 1.00 86.62 128 ILE A O 1
ATOM 1045 N N . LYS A 1 129 ? -13.082 0.589 25.978 1.00 88.44 129 LYS A N 1
ATOM 1046 C CA . LYS A 1 129 ? -13.440 1.776 25.191 1.00 88.44 129 LYS A CA 1
ATOM 1047 C C . LYS A 1 129 ? -12.207 2.576 24.763 1.00 88.44 129 LYS A C 1
ATOM 1049 O O . LYS A 1 129 ? -12.103 2.986 23.605 1.00 88.44 129 LYS A O 1
ATOM 1054 N N . LYS A 1 130 ? -11.238 2.753 25.667 1.00 90.19 130 LYS A N 1
ATOM 1055 C CA . LYS A 1 130 ? -9.964 3.416 25.357 1.00 90.19 130 LYS A CA 1
ATOM 1056 C C . LYS A 1 130 ? -9.161 2.640 24.308 1.00 90.19 130 LYS A C 1
ATOM 1058 O O . LYS A 1 130 ? -8.695 3.244 23.344 1.00 90.19 130 LYS A O 1
ATOM 1063 N N . LYS A 1 131 ? -9.070 1.311 24.439 1.00 89.06 131 LYS A N 1
ATOM 1064 C CA . LYS A 1 131 ? -8.384 0.449 23.459 1.00 89.06 131 LYS A CA 1
ATOM 1065 C C . LYS A 1 131 ? -9.044 0.485 22.078 1.00 89.06 131 LYS A C 1
ATOM 1067 O O . LYS A 1 131 ? -8.336 0.568 21.077 1.00 89.06 131 LYS A O 1
ATOM 1072 N N . ILE A 1 132 ? -10.380 0.464 22.010 1.00 88.94 132 ILE A N 1
ATOM 1073 C CA . ILE A 1 132 ? -11.117 0.596 20.741 1.00 88.94 132 ILE A CA 1
ATOM 1074 C C . ILE A 1 132 ? -10.792 1.947 20.094 1.00 88.94 132 ILE A C 1
ATOM 1076 O O . ILE A 1 132 ? -10.483 1.990 18.908 1.00 88.94 132 ILE A O 1
ATOM 1080 N N . LYS A 1 133 ? -10.781 3.044 20.866 1.00 89.81 133 LYS A N 1
ATOM 1081 C CA . LYS A 1 133 ? -10.439 4.382 20.356 1.00 89.81 133 LYS A CA 1
ATOM 1082 C C . LYS A 1 133 ? -9.037 4.449 19.748 1.00 89.81 133 LYS A C 1
ATOM 1084 O O . LYS A 1 133 ? -8.862 5.016 18.672 1.00 89.81 133 LYS A O 1
ATOM 1089 N N . GLU A 1 134 ? -8.045 3.892 20.439 1.00 90.06 134 GLU A N 1
ATOM 1090 C CA . GLU A 1 134 ? -6.656 3.864 19.969 1.00 90.06 134 GLU A CA 1
ATOM 1091 C C . GLU A 1 134 ? -6.537 3.086 18.651 1.00 90.06 134 GLU A C 1
ATOM 1093 O O . GLU A 1 134 ? -5.977 3.596 17.680 1.00 90.06 134 GLU A O 1
ATOM 1098 N N . LYS A 1 135 ? -7.153 1.900 18.576 1.00 88.06 135 LYS A N 1
ATOM 1099 C CA . LYS A 1 135 ? -7.135 1.062 17.368 1.00 88.06 135 LYS A CA 1
ATOM 1100 C C . LYS A 1 135 ? -7.947 1.648 16.210 1.00 88.06 135 LYS A C 1
ATOM 1102 O O . LYS A 1 135 ? -7.537 1.508 15.061 1.00 88.06 135 LYS A O 1
ATOM 1107 N N . LEU A 1 136 ? -9.048 2.356 16.485 1.00 89.62 136 LEU A N 1
ATOM 1108 C CA . LEU A 1 136 ? -9.813 3.077 15.460 1.00 89.62 136 LEU A CA 1
ATOM 1109 C C . LEU A 1 136 ? -8.982 4.192 14.805 1.00 89.62 136 LEU A C 1
ATOM 1111 O O . LEU A 1 136 ? -9.023 4.360 13.590 1.00 89.62 136 LEU A O 1
ATOM 1115 N N . SER A 1 137 ? -8.171 4.918 15.577 1.00 87.88 137 SER A N 1
ATOM 1116 C CA . SER A 1 137 ? -7.255 5.921 15.013 1.00 87.88 137 SER A CA 1
ATOM 1117 C C . SER A 1 137 ? -6.188 5.280 14.112 1.00 87.88 137 SER A C 1
ATOM 1119 O O . SER A 1 137 ? -5.846 5.800 13.046 1.00 87.88 137 SER A O 1
ATOM 1121 N N . GLU A 1 138 ? -5.674 4.111 14.504 1.00 88.00 138 GLU A N 1
ATOM 1122 C CA . GLU A 1 138 ? -4.703 3.363 13.702 1.00 88.00 138 GLU A CA 1
ATOM 1123 C C . GLU A 1 138 ? -5.315 2.859 12.384 1.00 88.00 138 GLU A C 1
ATOM 1125 O O . GLU A 1 138 ? -4.723 3.056 11.317 1.00 88.00 138 GLU A O 1
ATOM 1130 N N . ILE A 1 139 ? -6.522 2.282 12.432 1.00 88.81 139 ILE A N 1
ATOM 1131 C CA . ILE A 1 139 ? -7.191 1.750 11.239 1.00 88.81 139 ILE A CA 1
ATOM 1132 C C . ILE A 1 139 ? -7.633 2.860 10.279 1.00 88.81 139 ILE A C 1
ATOM 1134 O O . ILE A 1 139 ? -7.529 2.681 9.070 1.00 88.81 139 ILE A O 1
ATOM 1138 N N . GLU A 1 140 ? -8.034 4.034 10.781 1.00 86.94 140 GLU A N 1
ATOM 1139 C CA . GLU A 1 140 ? -8.342 5.211 9.956 1.00 86.94 140 GLU A CA 1
ATOM 1140 C C . GLU A 1 140 ? -7.126 5.698 9.165 1.00 86.94 140 GLU A C 1
ATOM 1142 O O . GLU A 1 140 ? -7.233 6.031 7.981 1.00 86.94 140 GLU A O 1
ATOM 1147 N N . ASN A 1 141 ? -5.949 5.709 9.793 1.00 85.69 141 ASN A N 1
ATOM 1148 C CA . ASN A 1 141 ? -4.713 6.091 9.116 1.00 85.69 141 ASN A CA 1
ATOM 1149 C C . ASN A 1 141 ? -4.328 5.082 8.027 1.00 85.69 141 ASN A C 1
ATOM 1151 O O . ASN A 1 141 ? -3.941 5.486 6.928 1.00 85.69 141 ASN A O 1
ATOM 1155 N N . ILE A 1 142 ? -4.469 3.782 8.297 1.00 84.88 142 ILE A N 1
ATOM 1156 C CA . ILE A 1 142 ? -4.186 2.730 7.311 1.00 84.88 142 ILE A CA 1
ATOM 1157 C C . ILE A 1 142 ? -5.221 2.752 6.177 1.00 84.88 142 ILE A C 1
ATOM 1159 O O . ILE A 1 142 ? -4.845 2.674 5.009 1.00 84.88 142 ILE A O 1
ATOM 1163 N N . ALA A 1 143 ? -6.504 2.952 6.485 1.00 83.19 143 ALA A N 1
ATOM 1164 C CA . ALA A 1 143 ? -7.572 3.071 5.496 1.00 83.19 143 ALA A CA 1
ATOM 1165 C C . ALA A 1 143 ? -7.332 4.231 4.525 1.00 83.19 143 ALA A C 1
ATOM 1167 O O . ALA A 1 143 ? -7.429 4.042 3.313 1.00 83.19 143 ALA A O 1
ATOM 1168 N N . LYS A 1 144 ? -6.934 5.406 5.038 1.00 82.25 144 LYS A N 1
ATOM 1169 C CA . LYS A 1 144 ? -6.547 6.558 4.205 1.00 82.25 144 LYS A CA 1
ATOM 1170 C C . LYS A 1 144 ? -5.367 6.233 3.292 1.00 82.25 144 LYS A C 1
ATOM 1172 O O . LYS A 1 144 ? -5.355 6.655 2.141 1.00 82.25 144 LYS A O 1
ATOM 1177 N N . GLN A 1 145 ? -4.390 5.470 3.782 1.00 76.94 145 GLN A N 1
ATOM 1178 C CA . GLN A 1 145 ? -3.237 5.041 2.986 1.00 76.94 145 GLN A CA 1
ATOM 1179 C C . GLN A 1 145 ? -3.583 3.995 1.916 1.00 76.94 145 GLN A C 1
ATOM 1181 O O . GLN A 1 145 ? -2.899 3.945 0.896 1.00 76.94 145 GLN A O 1
ATOM 1186 N N . LEU A 1 146 ? -4.605 3.167 2.150 1.00 79.31 146 LEU A N 1
ATOM 1187 C CA . LEU A 1 146 ? -5.110 2.165 1.205 1.00 79.31 146 LEU A CA 1
ATOM 1188 C C . LEU A 1 146 ? -6.215 2.709 0.280 1.00 79.31 146 LEU A C 1
ATOM 1190 O O . LEU A 1 146 ? -6.606 2.032 -0.664 1.00 79.31 146 LEU A O 1
ATOM 1194 N N . GLY A 1 147 ? -6.737 3.912 0.545 1.00 76.12 147 GLY A N 1
ATOM 1195 C CA . GLY A 1 147 ? -7.869 4.484 -0.188 1.00 76.12 147 GLY A CA 1
ATOM 1196 C C . GLY A 1 147 ? -9.209 3.787 0.086 1.00 76.12 147 GLY A C 1
ATOM 1197 O O . GLY A 1 147 ? -10.131 3.912 -0.719 1.00 76.12 147 GLY A O 1
ATOM 1198 N N . ARG A 1 148 ? -9.337 3.048 1.198 1.00 79.62 148 ARG A N 1
ATOM 1199 C CA . ARG A 1 148 ? -10.585 2.366 1.580 1.00 79.62 148 ARG A CA 1
ATOM 1200 C C . ARG A 1 148 ? -11.537 3.319 2.306 1.00 79.62 148 ARG A C 1
ATOM 1202 O O . ARG A 1 148 ? -11.124 4.084 3.177 1.00 79.62 148 ARG A O 1
ATOM 1209 N N . LYS A 1 149 ? -12.830 3.230 1.986 1.00 81.88 149 LYS A N 1
ATOM 1210 C CA . LYS A 1 149 ? -13.902 4.006 2.627 1.00 81.88 149 LYS A CA 1
ATOM 1211 C C . LYS A 1 149 ? -14.500 3.265 3.824 1.00 81.88 149 LYS A C 1
ATOM 1213 O O . LYS A 1 149 ? -15.650 2.840 3.801 1.00 81.88 149 LYS A O 1
ATOM 1218 N N . ILE A 1 150 ? -13.723 3.148 4.895 1.00 84.25 150 ILE A N 1
ATOM 1219 C CA . ILE A 1 150 ? -14.158 2.440 6.112 1.00 84.25 150 ILE A CA 1
ATOM 1220 C C . ILE A 1 150 ? -15.372 3.074 6.805 1.00 84.25 150 ILE A C 1
ATOM 1222 O O . ILE A 1 150 ? -16.077 2.403 7.548 1.00 84.25 150 ILE A O 1
ATOM 1226 N N . GLU A 1 151 ? -15.653 4.354 6.546 1.00 80.19 151 GLU A N 1
ATOM 1227 C CA . GLU A 1 151 ? -16.808 5.070 7.105 1.00 80.19 151 GLU A CA 1
ATOM 1228 C C . GLU A 1 151 ? -18.153 4.489 6.645 1.00 80.19 151 GLU A C 1
ATOM 1230 O O . GLU A 1 151 ? -19.172 4.670 7.313 1.00 80.19 151 GLU A O 1
ATOM 1235 N N . GLU A 1 152 ? -18.165 3.777 5.517 1.00 83.50 152 GLU A N 1
ATOM 1236 C CA . GLU A 1 152 ? -19.360 3.130 4.981 1.00 83.50 152 GLU A CA 1
ATOM 1237 C C . GLU A 1 152 ? -19.606 1.753 5.633 1.00 83.50 152 GLU A C 1
ATOM 1239 O O . GLU A 1 152 ? -20.752 1.295 5.657 1.00 83.50 152 GLU A O 1
ATOM 1244 N N . GLU A 1 153 ? -18.585 1.143 6.249 1.00 84.19 153 GLU A N 1
ATOM 1245 C CA . GLU A 1 153 ? -18.618 -0.229 6.769 1.00 84.19 153 GLU A CA 1
ATOM 1246 C C . GLU A 1 153 ? -19.353 -0.352 8.121 1.00 84.19 153 GLU A C 1
ATOM 1248 O O . GLU A 1 153 ? -19.163 0.439 9.050 1.00 84.19 153 GLU A O 1
ATOM 1253 N N . GLU A 1 154 ? -20.200 -1.380 8.259 1.00 83.94 154 GLU A N 1
ATOM 1254 C CA . GLU A 1 154 ? -21.056 -1.575 9.443 1.00 83.94 154 GLU A CA 1
ATOM 1255 C C . GLU A 1 154 ? -20.268 -1.847 10.731 1.00 83.94 154 GLU A C 1
ATOM 1257 O O . GLU A 1 154 ? -20.610 -1.306 11.784 1.00 83.94 154 GLU A O 1
ATOM 1262 N N . TRP A 1 155 ? -19.191 -2.638 10.665 1.00 85.12 155 TRP A N 1
ATOM 1263 C CA . TRP A 1 155 ? -18.358 -2.937 11.838 1.00 85.12 155 TRP A CA 1
ATOM 1264 C C . TRP A 1 155 ? -17.681 -1.675 12.387 1.00 85.12 155 TRP A C 1
ATOM 1266 O O . TRP A 1 155 ? -17.605 -1.502 13.604 1.00 85.12 155 TRP A O 1
ATOM 1276 N N . TYR A 1 156 ? -17.253 -0.761 11.508 1.00 86.88 156 TYR A N 1
ATOM 1277 C CA . TYR A 1 156 ? -16.626 0.500 11.895 1.00 86.88 156 TYR A CA 1
ATOM 1278 C C . TYR A 1 156 ? -17.652 1.442 12.534 1.00 86.88 156 TYR A C 1
ATOM 1280 O O . TYR A 1 156 ? -17.389 2.002 13.598 1.00 86.88 156 TYR A O 1
ATOM 1288 N N . LYS A 1 157 ? -18.858 1.559 11.957 1.00 86.94 157 LYS A N 1
ATOM 1289 C CA . LYS A 1 157 ? -19.968 2.324 12.562 1.00 86.94 157 LYS A CA 1
ATOM 1290 C C . LYS A 1 157 ? -20.340 1.784 13.944 1.00 86.94 157 LYS A C 1
ATOM 1292 O O . LYS A 1 157 ? -20.507 2.564 14.882 1.00 86.94 157 LYS A O 1
ATOM 1297 N N . ASN A 1 158 ? -20.413 0.459 14.081 1.00 85.00 158 ASN A N 1
ATOM 1298 C CA . ASN A 1 158 ? -20.689 -0.205 15.352 1.00 85.00 158 ASN A CA 1
ATOM 1299 C C . ASN A 1 158 ? -19.591 0.095 16.389 1.00 85.00 158 ASN A C 1
ATOM 1301 O O . ASN A 1 158 ? -19.892 0.590 17.474 1.00 85.00 158 ASN A O 1
ATOM 1305 N N . ALA A 1 159 ? -18.317 -0.102 16.043 1.00 80.62 159 ALA A N 1
ATOM 1306 C CA . ALA A 1 159 ? -17.192 0.199 16.929 1.00 80.62 159 ALA A CA 1
ATOM 1307 C C . ALA A 1 159 ? -17.142 1.683 17.336 1.00 80.62 159 ALA A C 1
ATOM 1309 O O . ALA A 1 159 ? -16.945 1.997 18.509 1.00 80.62 159 ALA A O 1
ATOM 1310 N N . LYS A 1 160 ? -17.383 2.600 16.391 1.00 85.75 160 LYS A N 1
ATOM 1311 C CA . LYS A 1 160 ? -17.381 4.051 16.627 1.00 85.75 160 LYS A CA 1
ATOM 1312 C C . LYS A 1 160 ? -18.502 4.500 17.562 1.00 85.75 160 LYS A C 1
ATOM 1314 O O . LYS A 1 160 ? -18.280 5.388 18.370 1.00 85.75 160 LYS A O 1
ATOM 1319 N N . SER A 1 161 ? -19.677 3.869 17.501 1.00 82.06 161 SER A N 1
ATOM 1320 C CA . SER A 1 161 ? -20.807 4.184 18.392 1.00 82.06 161 SER A CA 1
ATOM 1321 C C . SER A 1 161 ? -20.551 3.863 19.873 1.00 82.06 161 SER A C 1
ATOM 1323 O O . SER A 1 161 ? -21.232 4.395 20.748 1.00 82.06 161 SER A O 1
ATOM 1325 N N . LYS A 1 162 ? -19.562 3.009 20.166 1.00 77.19 162 LYS A N 1
ATOM 1326 C CA . LYS A 1 162 ? -19.215 2.561 21.526 1.00 77.19 162 LYS A CA 1
ATOM 1327 C C . LYS A 1 162 ? -18.121 3.400 22.182 1.00 77.19 162 LYS A C 1
ATOM 1329 O O . LYS A 1 162 ? -17.812 3.178 23.356 1.00 77.19 162 LYS A O 1
ATOM 1334 N N . VAL A 1 163 ? -17.543 4.349 21.442 1.00 78.12 163 VAL A N 1
ATOM 1335 C CA . VAL A 1 163 ? -16.428 5.219 21.846 1.00 78.12 163 VAL A CA 1
ATOM 1336 C C . VAL A 1 163 ? -16.885 6.668 21.996 1.00 78.12 163 VAL A C 1
ATOM 1338 O O . VAL A 1 163 ? -17.641 7.148 21.138 1.00 78.12 163 VAL A O 1
#

Radius of gyration: 27.05 Å; chains: 1; bounding box: 52×21×82 Å

Foldseek 3Di:
DDDPNHRVLVVCVVVLVVVLVVLVVVLVVCVVVCLQPPDPVSVVLVVLSVVLVVVLVVCVVVVVPDCVSVVSSVVSVVVSVVVVVVSNVVSVVVLVVLVVVLVVLLVVLLVLLVVLVPDPDPVVNVVSLVVLVVSLVVNVVSCVVNVHPCVVPPSSVSSVVSD

pLDDT: mean 71.67, std 12.79, range [43.31, 91.06]

Secondary structure (DSSP, 8-state):
-EETTEEHHHHHHHHHHHHHHHHHHHHHHHHHTTTT-S-THHHHHHHHHHHHHHHHHHHHHTT---SHHHHHHHHHHHHHHHHHHHHHHHHHHHHHHHHHHHHHHHHHHHHHHHHHHH---HHHHHHHHHHHHHHHHHHHHHHHHHT--GGG-H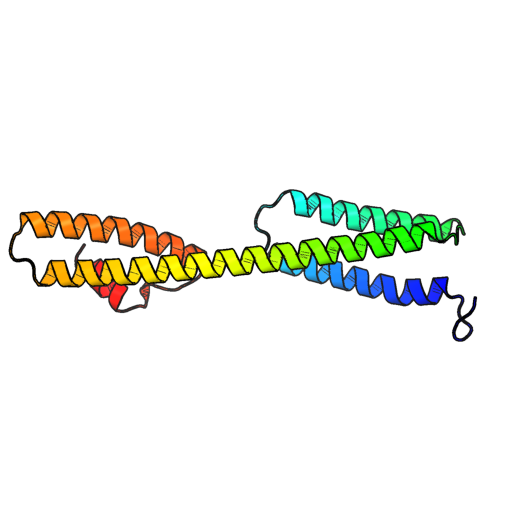HHHHHHHT-

Sequence (163 aa):
MEVFGLPLNELVFSIFLPLLLFYLILFIFLKKSNIFGNVGNLYYSLTALTLSLISVLSLYSLGLTKILPYLAASLTVVSFVAVYIFGVFRYSVNVATREERFDKLREEIESLTKEYEKEKDEKKKVDIKKKIKEKLSEIENIAKQLGRKIEEEEWYKNAKSKV